Protein AF-A0A933LFE0-F1 (afdb_monom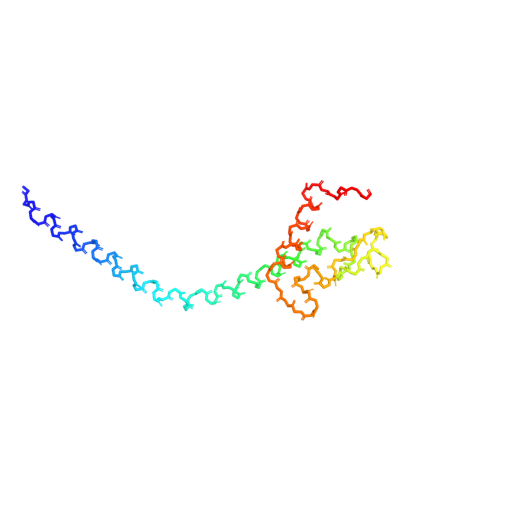er_lite)

Secondary structure (DSSP, 8-state):
--HHHHHHHHHHHHHHHHHHHHHHHHHHHHHHHHHHHHHHHHHHHHHHHHHHHHTHHHH-TTS--HHHH-S-TTPPPS--GGGGTEETTEE-HHHHHHHHHHHHHHHHH--TT-

Foldseek 3Di:
DPVVVVVVVVVVVVVVVVVVVVVVVVCVVVVVVVVVVVVVVVCVVVVLVCCVVPPCQAQNNQQVGNCPHHVHNPGHRCNDCLLVCADPNDRDPVSVVVSVCVVVCCVVVNDPDD

pLDDT: mean 89.73, std 7.34, range [52.72, 97.94]

Sequence (114 aa):
MNTGKQINAMVVVLFVMLVAVGAYTIWDPFRSESAEDDQIEQAAERGGTTFALNCRLCHGDRGQGGVAGGRLPAALALDRPDLQGIEDGVFTQAAYDAAFDLVTDTITCGRVGT

Structure (mmCIF, N/CA/C/O backbone):
data_AF-A0A933LFE0-F1
#
_entry.id   AF-A0A933LFE0-F1
#
loop_
_atom_site.group_PDB
_atom_site.id
_atom_site.type_symbol
_atom_site.label_atom_id
_atom_site.label_alt_id
_atom_site.label_comp_id
_atom_site.label_asym_id
_atom_site.label_entity_id
_atom_site.label_seq_id
_atom_site.pdbx_PDB_ins_code
_atom_site.Cartn_x
_atom_site.Cartn_y
_atom_site.Cartn_z
_atom_site.occupancy
_atom_site.B_iso_or_equiv
_atom_site.auth_seq_id
_atom_site.auth_comp_id
_atom_site.auth_asym_id
_atom_site.auth_atom_id
_atom_site.pdbx_PDB_model_num
ATOM 1 N N . MET A 1 1 ? -38.017 18.842 40.319 1.00 60.16 1 MET A N 1
ATOM 2 C CA . MET A 1 1 ? -36.941 17.963 39.805 1.00 60.16 1 MET A CA 1
ATOM 3 C C . MET A 1 1 ? -35.984 17.673 40.945 1.00 60.16 1 MET A C 1
ATOM 5 O O . MET A 1 1 ? -35.676 18.593 41.685 1.00 60.16 1 MET A O 1
ATOM 9 N N . ASN A 1 2 ? -35.594 16.412 41.143 1.00 82.06 2 ASN A N 1
ATOM 10 C CA . ASN A 1 2 ? -34.763 16.007 42.278 1.00 82.06 2 ASN A CA 1
ATOM 11 C C . ASN A 1 2 ? -33.310 15.855 41.798 1.00 82.06 2 ASN A C 1
ATOM 13 O O . ASN A 1 2 ? -32.948 14.818 41.240 1.00 82.06 2 ASN A O 1
ATOM 17 N N . THR A 1 3 ? -32.516 16.920 41.928 1.00 84.50 3 THR A N 1
ATOM 18 C CA . THR A 1 3 ? -31.186 17.079 41.309 1.00 84.50 3 THR A CA 1
ATOM 19 C C . THR A 1 3 ? -30.233 15.927 41.645 1.00 84.50 3 THR A C 1
ATOM 21 O O . THR A 1 3 ? -29.501 15.465 40.775 1.00 84.50 3 THR A O 1
ATOM 24 N N . GLY A 1 4 ? -30.320 15.358 42.855 1.00 88.62 4 GLY A N 1
ATOM 25 C CA . GLY A 1 4 ? -29.525 14.183 43.243 1.00 88.62 4 GLY A CA 1
ATOM 26 C C . GLY A 1 4 ? -29.830 12.922 42.421 1.00 88.62 4 GLY A C 1
ATOM 27 O O . GLY A 1 4 ? -28.924 12.167 42.082 1.00 88.62 4 GLY A O 1
ATOM 28 N N . LYS A 1 5 ? -31.090 12.717 42.012 1.00 87.62 5 LYS A N 1
ATOM 29 C CA . LYS A 1 5 ? -31.480 11.577 41.164 1.00 87.62 5 LYS A CA 1
ATOM 30 C C . LYS A 1 5 ? -30.944 11.726 39.734 1.00 87.62 5 LYS A C 1
ATOM 32 O O . LYS A 1 5 ? -30.596 10.726 39.116 1.00 87.62 5 LYS A O 1
ATOM 37 N N . GLN A 1 6 ? -30.857 12.959 39.226 1.00 86.94 6 GLN A N 1
ATOM 38 C CA . GLN A 1 6 ? -30.281 13.248 37.906 1.00 86.94 6 GLN A CA 1
ATOM 39 C C . GLN A 1 6 ? -28.757 13.080 37.900 1.00 86.94 6 GLN A C 1
ATOM 41 O O . GLN A 1 6 ? -28.221 12.465 36.982 1.00 86.94 6 GLN A O 1
ATOM 46 N N . ILE A 1 7 ? -28.073 13.550 38.948 1.00 92.44 7 ILE A N 1
ATOM 47 C CA . ILE A 1 7 ? -26.616 13.407 39.084 1.00 92.44 7 ILE A CA 1
ATOM 48 C C . ILE A 1 7 ? -26.219 11.927 39.171 1.00 92.44 7 ILE A C 1
ATOM 50 O O . ILE A 1 7 ? -25.350 11.488 38.421 1.00 92.44 7 ILE A O 1
ATOM 54 N N . ASN A 1 8 ? -26.896 11.122 39.999 1.00 93.50 8 ASN A N 1
ATOM 55 C CA . ASN A 1 8 ? -26.596 9.687 40.093 1.00 93.50 8 ASN A CA 1
ATOM 56 C C . ASN A 1 8 ? -26.825 8.952 38.765 1.00 93.50 8 ASN A C 1
ATOM 58 O O . ASN A 1 8 ? -26.035 8.083 38.408 1.00 93.50 8 ASN A O 1
ATOM 62 N N . ALA A 1 9 ? -27.866 9.318 38.010 1.00 94.56 9 ALA A N 1
ATOM 63 C CA . ALA A 1 9 ? -28.103 8.742 36.690 1.00 94.56 9 ALA A CA 1
ATOM 64 C C . ALA A 1 9 ? -26.956 9.060 35.713 1.00 94.56 9 ALA A C 1
ATOM 66 O O . ALA A 1 9 ? -26.482 8.161 35.023 1.00 94.56 9 ALA A O 1
ATOM 67 N N . MET A 1 10 ? -26.464 10.305 35.695 1.00 93.62 10 MET A N 1
ATOM 68 C CA . MET A 1 10 ? -25.322 10.698 34.858 1.00 93.62 10 MET A CA 1
ATOM 69 C C . MET A 1 10 ? -24.040 9.944 35.230 1.00 93.62 10 MET A C 1
ATOM 71 O O . MET A 1 10 ? -23.345 9.452 34.344 1.00 93.62 10 MET A O 1
ATOM 75 N N . VAL A 1 11 ? -23.750 9.803 36.528 1.00 96.31 11 VAL A N 1
ATOM 76 C CA . VAL A 1 11 ? -22.565 9.072 37.008 1.00 96.31 11 VAL A CA 1
ATOM 77 C C . VAL A 1 11 ? -22.629 7.595 36.623 1.00 96.31 11 VAL A C 1
ATOM 79 O O . VAL A 1 11 ? -21.636 7.047 36.154 1.00 96.31 11 VAL A O 1
ATOM 82 N N . VAL A 1 12 ? -23.793 6.953 36.765 1.00 97.19 12 VAL A N 1
ATOM 83 C CA . VAL A 1 12 ? -23.972 5.545 36.377 1.00 97.19 12 VAL A CA 1
ATOM 84 C C . VAL A 1 12 ? -23.754 5.359 34.879 1.00 97.19 12 VAL A C 1
ATOM 86 O O . VAL A 1 12 ? -23.021 4.456 34.486 1.00 97.19 12 VAL A O 1
ATOM 89 N N . VAL A 1 13 ? -24.336 6.220 34.041 1.00 96.81 13 VAL A N 1
ATOM 90 C CA . VAL A 1 13 ? -24.154 6.140 32.583 1.00 96.81 13 VAL A CA 1
ATOM 91 C C . VAL A 1 13 ? -22.685 6.321 32.200 1.00 96.81 13 VAL A C 1
ATOM 93 O O . VAL A 1 13 ? -22.181 5.559 31.376 1.00 96.81 13 VAL A O 1
ATOM 96 N N . LEU A 1 14 ? -21.979 7.267 32.829 1.00 97.38 14 LEU A N 1
ATOM 97 C CA . LEU A 1 14 ? -20.546 7.458 32.607 1.00 97.38 14 LEU A CA 1
ATOM 98 C C . LEU A 1 14 ? -19.753 6.197 32.972 1.00 97.38 14 LEU A C 1
ATOM 100 O O . LEU A 1 14 ? -18.927 5.741 32.187 1.00 97.38 14 LEU A O 1
ATOM 104 N N . PHE A 1 15 ? -20.027 5.606 34.136 1.00 97.69 15 PHE A N 1
ATOM 105 C CA . PHE A 1 15 ? -19.336 4.396 34.579 1.00 97.69 15 PHE A CA 1
ATOM 106 C C . PHE A 1 15 ? -19.610 3.210 33.649 1.00 97.69 15 PHE A C 1
ATOM 108 O O . PHE A 1 15 ? -18.688 2.481 33.298 1.00 97.69 15 PHE A O 1
ATOM 115 N N . VAL A 1 16 ? -20.854 3.050 33.190 1.00 97.94 16 VAL A N 1
ATOM 116 C CA . VAL A 1 16 ? -21.231 2.019 32.211 1.00 97.94 16 VAL A CA 1
ATOM 117 C C . VAL A 1 16 ? -20.497 2.222 30.888 1.00 97.94 16 VAL A C 1
ATOM 119 O O . VAL A 1 16 ? -19.973 1.252 30.347 1.00 97.94 16 VAL A O 1
ATOM 122 N N . MET A 1 17 ? -20.402 3.457 30.385 1.00 97.56 17 MET A N 1
ATOM 123 C CA . MET A 1 17 ? -19.624 3.743 29.176 1.00 97.56 17 MET A CA 1
ATOM 124 C C . MET A 1 17 ? -18.146 3.397 29.354 1.00 97.56 17 MET A C 1
ATOM 126 O O . MET A 1 17 ? -17.576 2.742 28.488 1.00 97.56 17 MET A O 1
ATOM 130 N N . LEU A 1 18 ? -17.531 3.786 30.473 1.00 97.69 18 LEU A N 1
ATOM 131 C CA . LEU A 1 18 ? -16.122 3.483 30.738 1.00 97.69 18 LEU A CA 1
ATOM 132 C C . LEU A 1 18 ? -15.871 1.976 30.844 1.00 97.69 18 LEU A C 1
ATOM 134 O O . LEU A 1 18 ? -14.896 1.480 30.287 1.00 97.69 18 LEU A O 1
ATOM 138 N N . VAL A 1 19 ? -16.767 1.238 31.503 1.00 97.81 19 VAL A N 1
ATOM 139 C CA . VAL A 1 19 ? -16.693 -0.228 31.586 1.00 97.81 19 VAL A CA 1
ATOM 140 C C . VAL A 1 19 ? -16.867 -0.864 30.208 1.00 97.81 19 VAL A C 1
ATOM 142 O O . VAL A 1 19 ? -16.113 -1.771 29.870 1.00 97.81 19 VAL A O 1
ATOM 145 N N . ALA A 1 20 ? -17.810 -0.382 29.395 1.00 96.69 20 ALA A N 1
ATOM 146 C CA . ALA A 1 20 ? -18.026 -0.886 28.042 1.00 96.69 20 ALA A CA 1
ATOM 147 C C . ALA A 1 20 ? -16.812 -0.635 27.135 1.00 96.69 20 ALA A C 1
ATOM 149 O O . ALA A 1 20 ? -16.379 -1.549 26.439 1.00 96.69 20 ALA A O 1
ATOM 150 N N . VAL A 1 21 ? -16.225 0.567 27.182 1.00 96.31 21 VAL A N 1
ATOM 151 C CA . VAL A 1 21 ? -15.000 0.894 26.435 1.00 96.31 21 VAL A CA 1
ATOM 152 C C . VAL A 1 21 ? -13.831 0.046 26.930 1.00 96.31 21 VAL A C 1
ATOM 154 O O . VAL A 1 21 ? -13.145 -0.557 26.115 1.00 96.31 21 VAL A O 1
ATOM 157 N N . GLY A 1 22 ? -13.637 -0.077 28.245 1.00 95.75 22 GLY A N 1
ATOM 158 C CA . GLY A 1 22 ? -12.582 -0.919 28.813 1.00 95.75 22 GLY A CA 1
ATOM 159 C C . GLY A 1 22 ? -12.716 -2.383 28.388 1.00 95.75 22 GLY A C 1
ATOM 160 O O . GLY A 1 22 ? -11.755 -2.978 27.902 1.00 95.75 22 GLY A O 1
ATOM 161 N N . ALA A 1 23 ? -13.923 -2.945 28.476 1.00 95.81 23 ALA A N 1
ATOM 162 C CA . ALA A 1 23 ? -14.212 -4.296 28.003 1.00 95.81 23 ALA A CA 1
ATOM 163 C C . ALA A 1 23 ? -13.955 -4.446 26.494 1.00 95.81 23 ALA A C 1
ATOM 165 O O . ALA A 1 23 ? -13.352 -5.432 26.077 1.00 95.81 23 ALA A O 1
ATOM 166 N N . TYR A 1 24 ? -14.347 -3.455 25.686 1.00 94.00 24 TYR A N 1
ATOM 167 C CA . TYR A 1 24 ? -14.091 -3.450 24.247 1.00 94.00 24 TYR A CA 1
ATOM 168 C C . TYR A 1 24 ? -12.591 -3.421 23.934 1.00 94.00 24 TYR A C 1
ATOM 170 O O . TYR A 1 24 ? -12.137 -4.220 23.128 1.00 94.00 24 TYR A O 1
ATOM 178 N N . THR A 1 25 ? -11.798 -2.588 24.615 1.00 94.00 25 THR A N 1
ATOM 179 C CA . THR A 1 25 ? -10.339 -2.526 24.393 1.00 94.00 25 THR A CA 1
ATOM 180 C C . THR A 1 25 ? -9.616 -3.824 24.753 1.00 94.00 25 THR A C 1
ATOM 182 O O . THR A 1 25 ? -8.614 -4.157 24.132 1.00 94.00 25 THR A O 1
ATOM 185 N N . ILE A 1 26 ? -10.134 -4.583 25.724 1.00 93.44 26 ILE A N 1
ATOM 186 C CA . ILE A 1 26 ? -9.604 -5.907 26.082 1.00 93.44 26 ILE A CA 1
ATOM 187 C C . ILE A 1 26 ? -9.970 -6.949 25.012 1.00 93.44 26 ILE A C 1
ATOM 189 O O . ILE A 1 26 ? -9.235 -7.914 24.814 1.00 93.44 26 ILE A O 1
ATOM 193 N N . TRP A 1 27 ? -11.097 -6.762 24.320 1.00 92.44 27 TRP A N 1
ATOM 194 C CA . TRP A 1 27 ? -11.581 -7.669 23.280 1.00 92.44 27 TRP A CA 1
ATOM 195 C C . TRP A 1 27 ? -11.084 -7.329 21.861 1.00 92.44 27 TRP A C 1
ATOM 197 O O . TRP A 1 27 ? -11.030 -8.218 21.015 1.00 92.44 27 TRP A O 1
ATOM 207 N N . ASP A 1 28 ? -10.668 -6.083 21.608 1.00 91.88 28 ASP A N 1
ATOM 208 C CA . ASP A 1 28 ? -10.134 -5.602 20.323 1.00 91.88 28 ASP A CA 1
ATOM 209 C C . ASP A 1 28 ? -9.038 -6.494 19.701 1.00 91.88 28 ASP A C 1
ATOM 211 O O . ASP A 1 28 ? -9.203 -6.857 18.536 1.00 91.88 28 ASP A O 1
ATOM 215 N N . PRO A 1 29 ? -7.988 -6.952 20.426 1.00 87.81 29 PRO A N 1
ATOM 216 C CA . PRO A 1 29 ? -6.910 -7.730 19.804 1.00 87.81 29 PRO A CA 1
ATOM 217 C C . PRO A 1 29 ? -7.395 -9.023 19.133 1.00 87.81 29 PRO A C 1
ATOM 219 O O . PRO A 1 29 ? -6.861 -9.429 18.106 1.00 87.81 29 PRO A O 1
ATOM 222 N N . PHE A 1 30 ? -8.448 -9.648 19.666 1.00 85.31 30 PHE A N 1
ATOM 223 C CA . PHE A 1 30 ? -9.030 -10.855 19.073 1.00 85.31 30 PHE A CA 1
ATOM 224 C C . PHE A 1 30 ? -9.801 -10.571 17.781 1.00 85.31 30 PHE A C 1
ATOM 226 O O . PHE A 1 30 ? -9.962 -11.455 16.947 1.00 85.31 30 PHE A O 1
ATOM 233 N N . ARG A 1 31 ? -10.310 -9.346 17.620 1.00 82.56 31 ARG A N 1
ATOM 234 C CA . ARG A 1 31 ? -11.002 -8.900 16.408 1.00 82.56 31 ARG A CA 1
ATOM 235 C C . ARG A 1 31 ? -10.011 -8.389 15.363 1.00 82.56 31 ARG A C 1
ATOM 237 O O . ARG A 1 31 ? -10.224 -8.610 14.173 1.00 82.56 31 ARG A O 1
ATOM 244 N N . SER A 1 32 ? -8.971 -7.673 15.794 1.00 85.50 32 SER A N 1
ATOM 245 C CA . SER A 1 32 ? -8.020 -7.013 14.900 1.00 85.50 32 SER A CA 1
ATOM 246 C C . SER A 1 32 ? -7.160 -7.998 14.117 1.00 85.50 32 SER A C 1
ATOM 248 O O . SER A 1 32 ? -6.931 -7.747 12.943 1.00 85.50 32 SER A O 1
ATOM 250 N N . GLU A 1 33 ? -6.758 -9.123 14.721 1.00 83.50 33 GLU A N 1
ATOM 251 C CA . GLU A 1 33 ? -5.943 -10.153 14.053 1.00 83.50 33 GLU A CA 1
ATOM 252 C C . GLU A 1 33 ? -6.629 -10.674 12.778 1.00 83.50 33 GLU A C 1
ATOM 254 O O . GLU A 1 33 ? -6.084 -10.556 11.687 1.00 83.50 33 GLU A O 1
ATOM 259 N N . SER A 1 34 ? -7.890 -11.113 12.878 1.00 84.50 34 SER A N 1
ATOM 260 C CA . SER A 1 34 ? -8.654 -11.555 11.698 1.00 84.50 34 SER A CA 1
ATOM 261 C C . SER A 1 34 ? -8.896 -10.445 10.670 1.00 84.50 34 SER A C 1
ATOM 263 O O . SER A 1 34 ? -8.988 -10.704 9.476 1.00 84.50 34 SER A O 1
ATOM 265 N N . ALA A 1 35 ? -9.003 -9.195 11.129 1.00 88.06 35 ALA A N 1
ATOM 266 C CA . ALA A 1 35 ? -9.251 -8.071 10.239 1.00 88.06 35 ALA A CA 1
ATOM 267 C C . ALA A 1 35 ? -8.009 -7.702 9.414 1.00 88.06 35 ALA A C 1
ATOM 269 O O . ALA A 1 35 ? -8.166 -7.170 8.318 1.00 88.06 35 ALA A O 1
ATOM 270 N N . GLU A 1 36 ? -6.805 -7.950 9.933 1.00 87.12 36 GLU A N 1
ATOM 271 C CA . GLU A 1 36 ? -5.548 -7.712 9.222 1.00 87.12 36 GLU A CA 1
ATOM 272 C C . GLU A 1 36 ? -5.374 -8.708 8.071 1.00 87.12 36 GLU A C 1
ATOM 274 O O . GLU A 1 36 ? -5.163 -8.288 6.933 1.00 87.12 36 GLU A O 1
ATOM 279 N N . ASP A 1 37 ? -5.582 -10.001 8.330 1.00 88.62 37 ASP A N 1
ATOM 280 C CA . ASP A 1 37 ? -5.524 -11.046 7.300 1.00 88.62 37 ASP A CA 1
ATOM 281 C C . AS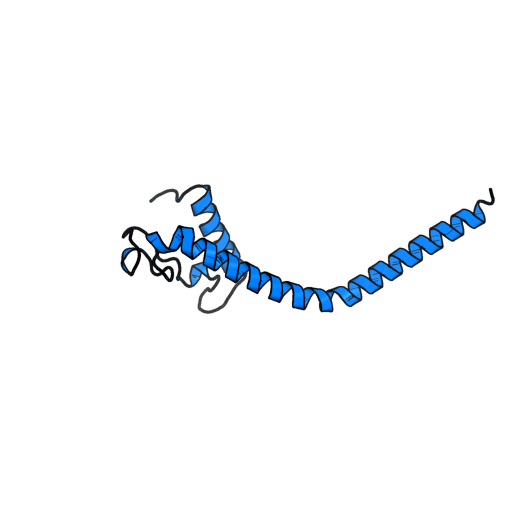P A 1 37 ? -6.535 -10.785 6.169 1.00 88.62 37 ASP A C 1
ATOM 283 O O . ASP A 1 37 ? -6.170 -10.767 4.989 1.00 88.62 37 ASP A O 1
ATOM 2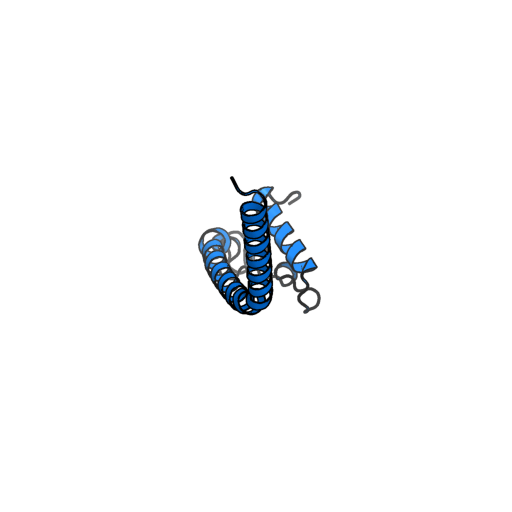87 N N . ASP A 1 38 ? -7.786 -10.471 6.528 1.00 91.62 38 ASP A N 1
ATOM 288 C CA . ASP A 1 38 ? -8.841 -10.122 5.569 1.00 91.62 38 ASP A CA 1
ATOM 289 C C . ASP A 1 38 ? -8.471 -8.886 4.725 1.00 91.62 38 ASP A C 1
ATOM 291 O O . ASP A 1 38 ? -8.818 -8.793 3.541 1.00 91.62 38 ASP A O 1
ATOM 295 N N . GLN A 1 39 ? -7.797 -7.899 5.325 1.00 92.25 39 GLN A N 1
ATOM 296 C CA . GLN A 1 39 ? -7.345 -6.695 4.627 1.00 92.25 39 GLN A CA 1
ATOM 297 C C . GLN A 1 39 ? -6.207 -6.997 3.657 1.00 92.25 39 GLN A C 1
ATOM 299 O O . GLN A 1 39 ? -6.230 -6.482 2.535 1.00 92.25 39 GLN A O 1
ATOM 304 N N . ILE A 1 40 ? -5.243 -7.829 4.057 1.00 90.62 40 ILE A N 1
ATOM 305 C CA . ILE A 1 40 ? -4.122 -8.245 3.208 1.00 90.62 40 ILE A CA 1
ATOM 306 C C . ILE A 1 40 ? -4.640 -9.028 2.002 1.00 90.62 40 ILE A C 1
ATOM 308 O O . ILE A 1 40 ? -4.253 -8.725 0.872 1.00 90.62 40 ILE A O 1
ATOM 312 N N . GLU A 1 41 ? -5.553 -9.978 2.210 1.00 93.88 41 GLU A N 1
ATOM 313 C CA . GLU A 1 41 ? -6.141 -10.764 1.121 1.00 93.88 41 GLU A CA 1
ATOM 314 C C . GLU A 1 41 ? -6.869 -9.862 0.113 1.00 93.88 41 GLU A C 1
ATOM 316 O O . GLU A 1 41 ? -6.593 -9.900 -1.091 1.00 93.88 41 GLU A O 1
ATOM 321 N N . GLN A 1 42 ? -7.730 -8.965 0.603 1.00 95.94 42 GLN A N 1
ATOM 322 C CA . GLN A 1 42 ? -8.440 -8.013 -0.253 1.00 95.94 42 GLN A CA 1
ATOM 323 C C . GLN A 1 42 ? -7.493 -7.046 -0.974 1.00 95.94 42 GLN A C 1
ATOM 325 O O . GLN A 1 42 ? -7.730 -6.692 -2.133 1.00 95.94 42 GLN A O 1
ATOM 330 N N . ALA A 1 43 ? -6.434 -6.583 -0.306 1.00 92.81 43 ALA A N 1
ATOM 331 C CA . ALA A 1 43 ? -5.433 -5.711 -0.908 1.00 92.81 43 ALA A CA 1
ATOM 332 C C . ALA A 1 43 ? -4.660 -6.437 -2.016 1.00 92.81 43 ALA A C 1
ATOM 334 O O . ALA A 1 43 ? -4.470 -5.865 -3.091 1.00 92.81 43 ALA A O 1
ATOM 335 N N . ALA A 1 44 ? -4.284 -7.700 -1.802 1.00 92.12 44 ALA A N 1
ATOM 336 C CA . ALA A 1 44 ? -3.603 -8.523 -2.795 1.00 92.12 44 ALA A CA 1
ATOM 337 C C . ALA A 1 44 ? -4.484 -8.775 -4.031 1.00 92.12 44 ALA A C 1
ATOM 339 O O . ALA A 1 44 ? -4.025 -8.594 -5.162 1.00 92.12 44 ALA A O 1
ATOM 340 N N . GLU A 1 45 ? -5.763 -9.110 -3.841 1.00 96.38 45 GLU A N 1
ATOM 341 C CA . GLU A 1 45 ? -6.709 -9.326 -4.944 1.00 96.38 45 GLU A CA 1
ATOM 342 C C . GLU A 1 45 ? -6.918 -8.048 -5.778 1.00 96.38 45 GLU A C 1
ATOM 344 O O . GLU A 1 45 ? -6.824 -8.052 -7.017 1.00 96.38 45 GLU A O 1
ATOM 349 N N . ARG A 1 46 ? -7.146 -6.916 -5.101 1.00 96.19 46 ARG A N 1
ATOM 350 C CA . ARG A 1 46 ? -7.315 -5.609 -5.757 1.00 96.19 46 ARG A CA 1
ATOM 351 C C . ARG A 1 46 ? -6.035 -5.156 -6.451 1.00 96.19 46 ARG A C 1
ATOM 353 O O . ARG A 1 46 ? -6.095 -4.659 -7.580 1.00 96.19 46 ARG A O 1
ATOM 360 N N . GLY A 1 47 ? -4.886 -5.342 -5.806 1.00 92.75 47 GLY A N 1
ATOM 361 C CA . GLY A 1 47 ? -3.569 -5.023 -6.348 1.00 92.75 47 GLY A CA 1
ATOM 362 C C . GLY A 1 47 ? -3.266 -5.830 -7.608 1.00 92.75 47 GLY A C 1
ATOM 363 O O . GLY A 1 47 ? -2.922 -5.252 -8.640 1.00 92.75 47 GLY A O 1
ATOM 364 N N . GLY A 1 48 ? -3.505 -7.144 -7.574 1.00 94.31 48 GLY A N 1
ATOM 365 C CA . GLY A 1 48 ? -3.340 -8.036 -8.724 1.00 94.31 48 GLY A CA 1
ATOM 366 C C . GLY A 1 48 ? -4.234 -7.648 -9.902 1.00 94.31 48 GLY A C 1
ATOM 367 O O . GLY A 1 48 ? -3.762 -7.547 -11.036 1.00 94.31 48 GLY A O 1
ATOM 368 N N . THR A 1 49 ? -5.506 -7.335 -9.637 1.00 97.12 49 THR A N 1
ATOM 369 C CA . THR A 1 49 ? -6.438 -6.850 -10.669 1.00 97.12 49 THR A CA 1
ATOM 370 C C . THR A 1 49 ? -5.964 -5.528 -11.275 1.00 97.12 49 THR A C 1
ATOM 372 O O . THR A 1 49 ? -5.929 -5.369 -12.497 1.00 97.12 49 THR A O 1
ATOM 375 N N . THR A 1 50 ? -5.534 -4.585 -10.436 1.00 94.94 50 THR A N 1
ATOM 376 C CA . THR A 1 50 ? -5.027 -3.278 -10.877 1.00 94.94 50 THR A CA 1
ATOM 377 C C . THR A 1 50 ? -3.784 -3.432 -11.749 1.00 94.94 50 THR A C 1
ATOM 379 O O . THR A 1 50 ? -3.719 -2.846 -12.834 1.00 94.94 50 THR A O 1
ATOM 382 N N . PHE A 1 51 ? -2.836 -4.272 -11.329 1.00 94.44 51 PHE A N 1
ATOM 383 C CA . PHE A 1 51 ? -1.629 -4.583 -12.086 1.00 94.44 51 PHE A CA 1
ATOM 384 C C . PHE A 1 51 ? -1.959 -5.226 -13.438 1.00 94.44 51 PHE A C 1
ATOM 386 O O . PHE A 1 51 ? -1.424 -4.823 -14.476 1.00 94.44 51 PHE A O 1
ATOM 393 N N . ALA A 1 52 ? -2.877 -6.195 -13.448 1.00 95.69 52 ALA A N 1
ATOM 394 C CA . ALA A 1 52 ? -3.260 -6.919 -14.652 1.00 95.69 52 ALA A CA 1
ATOM 395 C C . ALA A 1 52 ? -3.953 -6.030 -15.698 1.00 95.69 52 ALA A C 1
ATOM 397 O O . ALA A 1 52 ? -3.822 -6.269 -16.902 1.00 95.69 52 ALA A O 1
ATOM 398 N N . LEU A 1 53 ? -4.687 -5.010 -15.255 1.00 96.06 53 LEU A N 1
ATOM 399 C CA . LEU A 1 53 ? -5.385 -4.087 -16.146 1.00 96.06 53 LEU A CA 1
ATOM 400 C C . LEU A 1 53 ? -4.490 -2.942 -16.634 1.00 96.06 53 LEU A C 1
ATOM 402 O O . LEU A 1 53 ? -4.606 -2.547 -17.792 1.00 96.06 53 LEU A O 1
ATOM 406 N N . ASN A 1 54 ? -3.587 -2.436 -15.788 1.00 93.69 54 ASN A N 1
ATOM 407 C CA . ASN A 1 54 ? -2.904 -1.162 -16.050 1.00 93.69 54 ASN A CA 1
ATOM 408 C C . ASN A 1 54 ? -1.386 -1.284 -16.245 1.00 93.69 54 ASN A C 1
ATOM 410 O O . ASN A 1 54 ? -0.798 -0.482 -16.966 1.00 93.69 54 ASN A O 1
ATOM 414 N N . CYS A 1 55 ? -0.736 -2.276 -15.636 1.00 93.38 55 CYS A N 1
ATOM 415 C CA . CYS A 1 55 ? 0.727 -2.319 -15.538 1.00 93.38 55 CYS A CA 1
ATOM 416 C C . CYS A 1 55 ? 1.342 -3.415 -16.412 1.00 93.38 55 CYS A C 1
ATOM 418 O O . CYS A 1 55 ? 2.335 -3.167 -17.104 1.00 93.38 55 CYS A O 1
ATOM 420 N N . ARG A 1 56 ? 0.731 -4.612 -16.439 1.00 95.12 56 ARG A N 1
ATOM 421 C CA . ARG A 1 56 ? 1.301 -5.808 -17.093 1.00 95.12 56 ARG A CA 1
ATOM 422 C C . ARG A 1 56 ? 1.640 -5.603 -18.567 1.00 95.12 56 ARG A C 1
ATOM 424 O O . ARG A 1 56 ? 2.555 -6.219 -19.099 1.00 95.12 56 ARG A O 1
ATOM 431 N N . LEU A 1 57 ? 0.889 -4.732 -19.244 1.00 93.62 57 LEU A N 1
ATOM 432 C CA . LEU A 1 57 ? 1.060 -4.473 -20.668 1.00 93.62 57 LEU A CA 1
ATOM 433 C C . LEU A 1 57 ? 2.453 -3.908 -20.969 1.00 93.62 57 LEU A C 1
ATOM 435 O O . LEU A 1 57 ? 3.077 -4.292 -21.957 1.00 93.62 57 LEU A O 1
ATOM 439 N N . CYS A 1 58 ? 2.932 -3.008 -20.110 1.00 93.88 58 CYS A N 1
ATOM 440 C CA . CYS A 1 58 ? 4.221 -2.344 -20.257 1.00 93.88 58 CYS A CA 1
ATOM 441 C C . CYS A 1 58 ? 5.313 -3.062 -19.463 1.00 93.88 58 CYS A C 1
ATOM 443 O O . CYS A 1 58 ? 6.407 -3.243 -19.984 1.00 93.88 58 CYS A O 1
ATOM 445 N N . HIS A 1 59 ? 5.005 -3.511 -18.245 1.00 93.12 59 HIS A N 1
ATOM 446 C CA . HIS A 1 59 ? 5.976 -4.082 -17.307 1.00 93.12 59 HIS A CA 1
ATOM 447 C C . HIS A 1 59 ? 6.057 -5.618 -17.337 1.00 93.12 59 HIS A C 1
ATOM 449 O O . HIS A 1 59 ? 6.834 -6.196 -16.586 1.00 93.12 59 HIS A O 1
ATOM 455 N N . GLY A 1 60 ? 5.297 -6.288 -18.206 1.00 94.69 60 GLY A N 1
ATOM 456 C CA . GLY A 1 60 ? 5.255 -7.748 -18.313 1.00 94.69 60 GLY A CA 1
ATOM 457 C C . GLY A 1 60 ? 4.301 -8.401 -17.310 1.00 94.69 60 GLY A C 1
ATOM 458 O O . GLY A 1 60 ? 3.905 -7.796 -16.316 1.00 94.69 60 GLY A O 1
ATOM 459 N N . ASP A 1 61 ? 3.921 -9.655 -17.572 1.00 92.94 61 ASP A N 1
ATOM 460 C CA . ASP A 1 61 ? 2.890 -10.368 -16.796 1.00 92.94 61 ASP A CA 1
ATOM 461 C C . ASP A 1 61 ? 3.240 -10.578 -15.313 1.00 92.94 61 ASP A C 1
ATOM 463 O O . ASP A 1 61 ? 2.339 -10.731 -14.492 1.00 92.94 61 ASP A O 1
ATOM 467 N N . ARG A 1 62 ? 4.529 -10.572 -14.961 1.00 91.94 62 ARG A N 1
ATOM 468 C CA . ARG A 1 62 ? 5.029 -10.675 -13.583 1.00 91.94 62 ARG A CA 1
ATOM 469 C C . ARG A 1 62 ? 5.749 -9.417 -13.106 1.00 91.94 62 ARG A C 1
ATOM 471 O O . ARG A 1 62 ? 6.283 -9.427 -12.011 1.00 91.94 62 ARG A O 1
ATOM 478 N N . GLY A 1 63 ? 5.782 -8.351 -13.904 1.00 93.19 63 GLY A N 1
ATOM 479 C CA . GLY A 1 63 ? 6.555 -7.153 -13.581 1.00 93.19 63 GLY A CA 1
ATOM 480 C C . GLY A 1 63 ? 8.031 -7.240 -13.967 1.00 93.19 63 GLY A C 1
ATOM 481 O O . GLY A 1 63 ? 8.777 -6.343 -13.613 1.00 93.19 63 GLY A O 1
ATOM 482 N N . GLN A 1 64 ? 8.451 -8.239 -14.743 1.00 93.25 64 GLN A N 1
ATOM 483 C CA . GLN A 1 64 ? 9.845 -8.456 -15.161 1.00 93.25 64 GLN A CA 1
ATOM 484 C C . GLN A 1 64 ? 10.444 -7.355 -16.063 1.00 93.25 64 GLN A C 1
ATOM 486 O O . GLN A 1 64 ? 11.614 -7.405 -16.444 1.00 93.25 64 GLN A O 1
ATOM 491 N N . GLY A 1 65 ? 9.641 -6.369 -16.458 1.00 92.19 65 GLY A N 1
ATOM 492 C CA . GLY A 1 65 ? 10.037 -5.246 -17.294 1.00 92.19 65 GLY A CA 1
ATOM 493 C C . GLY A 1 65 ? 9.796 -5.462 -18.788 1.00 92.19 65 GLY A C 1
ATOM 494 O O . GLY A 1 65 ? 9.484 -6.551 -19.282 1.00 92.19 65 GLY A O 1
ATOM 495 N N . GLY A 1 66 ? 9.954 -4.369 -19.527 1.00 89.62 66 GLY A N 1
ATOM 496 C CA . GLY A 1 66 ? 9.686 -4.275 -20.955 1.00 89.62 66 GLY A CA 1
ATOM 497 C C . GLY A 1 66 ? 10.456 -5.273 -21.800 1.00 89.62 66 GLY A C 1
ATOM 498 O O . GLY A 1 66 ? 9.883 -6.010 -22.593 1.00 89.62 66 GLY A O 1
ATOM 499 N N . VAL A 1 67 ? 11.768 -5.323 -21.591 1.00 85.88 67 VAL A N 1
ATOM 500 C CA . VAL A 1 67 ? 12.682 -6.179 -22.359 1.00 85.88 67 VAL A CA 1
ATOM 501 C C . VAL A 1 67 ? 12.449 -7.677 -22.145 1.00 85.88 67 VAL A C 1
ATOM 503 O O . VAL A 1 67 ? 12.744 -8.466 -23.036 1.00 85.88 67 VAL A O 1
ATOM 506 N N . ALA A 1 68 ? 11.919 -8.072 -20.984 1.00 80.50 68 ALA A N 1
ATOM 507 C CA . ALA A 1 68 ? 11.778 -9.473 -20.588 1.00 80.50 68 ALA A CA 1
ATOM 508 C C . ALA A 1 68 ? 10.360 -10.037 -20.790 1.00 80.50 68 ALA A C 1
ATOM 510 O O . ALA A 1 68 ? 10.149 -11.242 -20.660 1.00 80.50 68 ALA A O 1
ATOM 511 N N . GLY A 1 69 ? 9.370 -9.197 -21.096 1.00 77.75 69 GLY A N 1
ATOM 512 C CA . GLY A 1 69 ? 7.997 -9.670 -21.304 1.00 77.75 69 GLY A CA 1
ATOM 513 C C . GLY A 1 69 ? 6.927 -8.594 -21.448 1.00 77.75 69 GLY A C 1
ATOM 514 O O . GLY A 1 69 ? 5.759 -8.934 -21.629 1.00 77.75 69 GLY A O 1
ATOM 515 N N . GLY A 1 70 ? 7.287 -7.315 -21.364 1.00 82.75 70 GLY A N 1
ATOM 516 C CA . GLY A 1 70 ? 6.381 -6.205 -21.634 1.00 82.75 70 GLY A CA 1
ATOM 517 C C . GLY A 1 70 ? 6.372 -5.773 -23.102 1.00 82.75 70 GLY A C 1
ATOM 518 O O . GLY A 1 70 ? 7.208 -6.167 -23.911 1.00 82.75 70 GLY A O 1
ATOM 519 N N . ARG A 1 71 ? 5.411 -4.921 -23.468 1.00 87.56 71 ARG A N 1
ATOM 520 C CA . ARG A 1 71 ? 5.312 -4.338 -24.821 1.00 87.56 71 ARG A CA 1
ATOM 521 C C . ARG A 1 71 ? 6.078 -3.026 -24.980 1.00 87.56 71 ARG A C 1
ATOM 523 O O . ARG A 1 71 ? 6.167 -2.513 -26.091 1.00 87.56 71 ARG A O 1
ATOM 530 N N . LEU A 1 72 ? 6.617 -2.485 -23.888 1.00 88.38 72 LEU A N 1
ATOM 531 C CA . LEU A 1 72 ? 7.371 -1.235 -23.870 1.00 88.38 72 LEU A CA 1
ATOM 532 C C . LEU A 1 72 ? 8.806 -1.508 -23.409 1.00 88.38 72 LEU A C 1
ATOM 534 O O . LEU A 1 72 ? 9.015 -1.583 -22.206 1.00 88.38 72 LEU A O 1
ATOM 538 N N . PRO A 1 73 ? 9.808 -1.601 -24.302 1.00 88.06 73 PRO A N 1
ATOM 539 C CA . PRO A 1 73 ? 11.184 -1.946 -23.923 1.00 88.06 73 PRO A CA 1
ATOM 540 C C . PRO A 1 73 ? 11.804 -1.045 -22.844 1.00 88.06 73 PRO A C 1
ATOM 542 O O . PRO A 1 73 ? 12.605 -1.512 -22.046 1.00 88.06 73 PRO A O 1
ATOM 545 N N . ALA A 1 74 ? 11.411 0.231 -22.789 1.00 88.06 74 ALA A N 1
ATOM 546 C CA . ALA A 1 74 ? 11.884 1.188 -21.786 1.00 88.06 74 ALA A CA 1
ATOM 547 C C . ALA A 1 74 ? 11.248 1.011 -20.390 1.00 88.06 74 ALA A C 1
ATOM 549 O O . ALA A 1 74 ? 11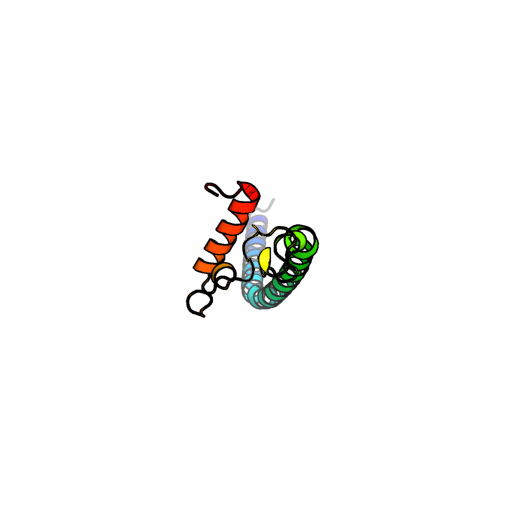.649 1.687 -19.441 1.00 88.06 74 ALA A O 1
ATOM 550 N N . ALA A 1 75 ? 10.241 0.143 -20.249 1.00 89.00 75 ALA A N 1
ATOM 551 C CA . ALA A 1 75 ? 9.599 -0.118 -18.970 1.00 89.00 75 ALA A CA 1
ATOM 552 C C . ALA A 1 75 ? 10.553 -0.876 -18.040 1.00 89.00 75 ALA A C 1
ATOM 554 O O . ALA A 1 75 ? 11.047 -1.955 -18.376 1.00 89.00 75 ALA A O 1
ATOM 555 N N . LEU A 1 76 ? 10.783 -0.310 -16.856 1.00 88.62 76 LEU A N 1
ATOM 556 C CA . LEU A 1 76 ? 11.602 -0.932 -15.821 1.00 88.62 76 LEU A CA 1
ATOM 557 C C . LEU A 1 76 ? 10.929 -2.173 -15.228 1.00 88.62 76 LEU A C 1
ATOM 559 O O . LEU A 1 76 ? 9.708 -2.309 -15.270 1.00 88.62 76 LEU A O 1
ATOM 563 N N . ALA A 1 77 ? 11.731 -3.048 -14.632 1.00 91.50 77 ALA A N 1
ATOM 564 C CA . ALA A 1 77 ? 11.228 -4.137 -13.811 1.00 91.50 77 ALA A CA 1
ATOM 565 C C . ALA A 1 77 ? 10.598 -3.600 -12.511 1.00 91.50 77 ALA A C 1
ATOM 567 O O . ALA A 1 77 ? 11.159 -2.715 -11.858 1.00 91.50 77 ALA A O 1
ATOM 568 N N . LEU A 1 78 ? 9.429 -4.136 -12.168 1.00 90.75 78 LEU A N 1
ATOM 569 C CA . LEU A 1 78 ? 8.688 -3.913 -10.929 1.00 90.75 78 LEU A CA 1
ATOM 570 C C . LEU A 1 78 ? 8.843 -5.087 -9.944 1.00 90.75 78 LEU A C 1
ATOM 572 O O . LEU A 1 78 ? 8.635 -4.900 -8.753 1.00 90.75 78 LEU A O 1
ATOM 576 N N . ASP A 1 79 ? 9.260 -6.270 -10.400 1.00 90.69 79 ASP A N 1
ATOM 577 C CA . ASP A 1 79 ? 9.482 -7.483 -9.588 1.00 90.69 79 ASP A CA 1
ATOM 578 C C . ASP A 1 79 ? 10.831 -7.503 -8.848 1.00 90.69 79 ASP A C 1
ATOM 580 O O . ASP A 1 79 ? 11.407 -8.552 -8.561 1.00 90.69 79 ASP A O 1
ATOM 584 N N . ARG A 1 80 ? 11.345 -6.321 -8.518 1.00 88.94 80 ARG A N 1
ATOM 585 C CA . ARG A 1 80 ? 12.641 -6.127 -7.864 1.00 88.94 80 ARG A CA 1
ATOM 586 C C . ARG A 1 80 ? 12.502 -6.144 -6.331 1.00 88.94 80 ARG A C 1
ATOM 588 O O . ARG A 1 80 ? 11.486 -5.672 -5.819 1.00 88.94 80 ARG A O 1
ATOM 595 N N . PRO A 1 81 ? 13.486 -6.691 -5.592 1.00 85.81 81 PRO A N 1
ATOM 596 C CA . PRO A 1 81 ? 13.382 -6.903 -4.142 1.00 85.81 81 PRO A CA 1
ATOM 597 C C . PRO A 1 81 ? 13.257 -5.602 -3.341 1.00 85.81 81 PRO A C 1
ATOM 599 O O . PRO A 1 81 ? 12.520 -5.545 -2.361 1.00 85.81 81 PRO A O 1
ATOM 602 N N . ASP A 1 82 ? 13.892 -4.530 -3.802 1.00 85.75 82 ASP A N 1
ATOM 603 C CA . ASP A 1 82 ? 13.807 -3.206 -3.185 1.00 85.75 82 ASP A CA 1
ATOM 604 C C . ASP A 1 82 ? 12.406 -2.587 -3.290 1.00 85.75 82 ASP A C 1
ATOM 606 O O . ASP A 1 82 ? 12.027 -1.819 -2.417 1.00 85.75 82 ASP A O 1
ATOM 610 N N . LEU A 1 83 ? 11.594 -2.967 -4.287 1.00 89.25 83 LEU A N 1
ATOM 611 C CA . LEU A 1 83 ? 10.183 -2.556 -4.352 1.00 89.25 83 LEU A CA 1
ATOM 612 C C . LEU A 1 83 ? 9.253 -3.412 -3.478 1.00 89.25 83 LEU A C 1
ATOM 614 O O . LEU A 1 83 ? 8.074 -3.096 -3.345 1.00 89.25 83 LEU A O 1
ATOM 618 N N . GLN A 1 84 ? 9.763 -4.492 -2.885 1.00 85.69 84 GLN A N 1
ATOM 619 C CA . GLN A 1 84 ? 9.011 -5.386 -1.998 1.00 85.69 84 GLN A CA 1
ATOM 620 C C . GLN A 1 84 ? 9.275 -5.073 -0.516 1.00 85.69 84 GLN A C 1
ATOM 622 O O . GLN A 1 84 ? 8.835 -5.816 0.359 1.00 85.69 84 GLN A O 1
ATOM 627 N N . GLY A 1 85 ? 10.011 -3.992 -0.227 1.00 87.38 85 GLY A N 1
ATOM 628 C CA . GLY A 1 85 ? 10.453 -3.653 1.125 1.00 87.38 85 GLY A CA 1
ATOM 629 C C . GLY A 1 85 ? 11.514 -4.605 1.675 1.00 87.38 85 GLY A C 1
ATOM 630 O O . GLY A 1 85 ? 11.658 -4.723 2.890 1.00 87.38 85 GLY A O 1
ATOM 631 N N . ILE A 1 86 ? 12.227 -5.318 0.796 1.00 87.19 86 ILE A N 1
ATOM 632 C CA . ILE A 1 86 ? 13.280 -6.261 1.170 1.00 87.19 86 ILE A CA 1
ATOM 633 C C . ILE A 1 86 ? 14.640 -5.621 0.884 1.00 87.19 86 ILE A C 1
ATOM 635 O O . ILE A 1 86 ? 15.040 -5.470 -0.272 1.00 87.19 86 ILE A O 1
ATOM 639 N N . GLU A 1 87 ? 15.376 -5.313 1.947 1.00 85.25 87 GLU A N 1
ATOM 640 C CA . GLU A 1 87 ? 16.765 -4.850 1.898 1.00 85.25 87 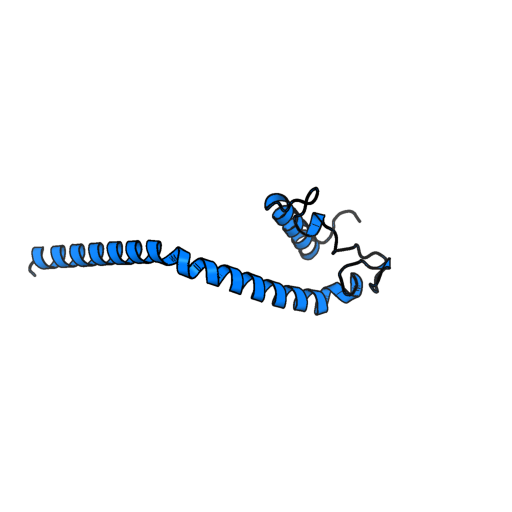GLU A CA 1
ATOM 641 C C . GLU A 1 87 ? 17.671 -5.957 2.445 1.00 85.25 87 GLU A C 1
ATOM 643 O O . GLU A 1 87 ? 17.424 -6.506 3.517 1.00 85.25 87 GLU A O 1
ATOM 648 N N . ASP A 1 88 ? 18.688 -6.355 1.675 1.00 85.12 88 ASP A N 1
ATOM 649 C CA . ASP A 1 88 ? 19.632 -7.429 2.035 1.00 85.12 88 ASP A CA 1
ATOM 650 C C . ASP A 1 88 ? 18.971 -8.761 2.459 1.00 85.12 88 ASP A C 1
ATOM 652 O O . ASP A 1 88 ? 19.502 -9.530 3.262 1.00 85.12 88 ASP A O 1
ATOM 656 N N . GLY A 1 89 ? 17.799 -9.063 1.891 1.00 85.69 89 GLY A N 1
ATOM 657 C CA . GLY A 1 89 ? 17.040 -10.284 2.177 1.00 85.69 89 GLY A CA 1
ATOM 658 C C . GLY A 1 89 ? 16.171 -10.215 3.436 1.00 85.69 89 GLY A C 1
ATOM 659 O O . GLY A 1 89 ? 15.556 -11.218 3.796 1.00 85.69 89 GLY A O 1
ATOM 660 N N . VAL A 1 90 ? 16.089 -9.052 4.087 1.00 86.56 90 VAL A N 1
ATOM 661 C CA . VAL A 1 90 ? 15.255 -8.816 5.268 1.00 86.56 90 VAL A CA 1
ATOM 662 C C . VAL A 1 90 ? 14.160 -7.811 4.926 1.00 86.56 90 VAL A C 1
ATOM 664 O O . VAL A 1 90 ? 14.427 -6.753 4.362 1.00 86.56 90 VAL A O 1
ATOM 667 N N . PHE A 1 91 ? 12.916 -8.138 5.276 1.00 89.44 91 PHE A N 1
ATOM 668 C CA . PHE A 1 91 ? 11.816 -7.184 5.179 1.00 89.44 91 PHE A CA 1
ATOM 669 C C . PHE A 1 91 ? 11.982 -6.082 6.229 1.00 89.44 91 PHE A C 1
ATOM 671 O O . PHE A 1 91 ? 12.147 -6.376 7.418 1.00 89.44 91 PHE A O 1
ATOM 678 N N . THR A 1 92 ? 11.896 -4.822 5.808 1.00 92.31 92 THR A N 1
ATOM 679 C CA . THR A 1 92 ? 11.846 -3.679 6.720 1.00 92.31 92 THR A CA 1
ATOM 680 C C . THR A 1 92 ? 10.686 -2.762 6.344 1.00 92.31 92 THR A C 1
ATOM 682 O O . THR A 1 92 ? 10.448 -2.476 5.170 1.00 92.31 92 THR A O 1
ATOM 685 N N . GLN A 1 93 ? 9.958 -2.269 7.352 1.00 90.50 93 GLN A N 1
ATOM 686 C CA . GLN A 1 93 ? 8.837 -1.357 7.112 1.00 90.50 93 GLN A CA 1
ATOM 687 C C . GLN A 1 93 ? 9.305 -0.064 6.428 1.00 90.50 93 GLN A C 1
ATOM 689 O O . GLN A 1 93 ? 8.655 0.420 5.514 1.00 90.50 93 GLN A O 1
ATOM 694 N N . ALA A 1 94 ? 10.476 0.450 6.813 1.00 91.75 94 ALA A N 1
ATOM 695 C CA . ALA A 1 94 ? 11.041 1.656 6.215 1.00 91.75 94 ALA A CA 1
ATOM 696 C C . ALA A 1 94 ? 11.340 1.490 4.714 1.00 91.75 94 ALA A C 1
ATOM 698 O O . ALA A 1 94 ? 11.076 2.406 3.937 1.00 91.75 94 ALA A O 1
ATOM 699 N N . ALA A 1 95 ? 11.853 0.327 4.294 1.00 91.44 95 ALA A N 1
ATOM 700 C CA . ALA A 1 95 ? 12.079 0.039 2.881 1.00 91.44 95 ALA A CA 1
ATOM 701 C C . ALA A 1 95 ? 10.761 -0.099 2.113 1.00 91.44 95 ALA A C 1
ATOM 703 O O . ALA A 1 95 ? 10.653 0.380 0.986 1.00 91.44 95 ALA A O 1
ATOM 704 N N . TYR A 1 96 ? 9.752 -0.729 2.723 1.00 90.81 96 TYR A N 1
ATOM 705 C CA . TYR A 1 96 ? 8.418 -0.827 2.135 1.00 90.81 96 TYR A CA 1
ATOM 706 C C . TYR A 1 96 ? 7.795 0.556 1.920 1.00 90.81 96 TYR A C 1
ATOM 708 O O . TYR A 1 96 ? 7.317 0.845 0.825 1.00 90.81 96 TYR A O 1
ATOM 716 N N . ASP A 1 97 ? 7.850 1.424 2.931 1.00 93.38 97 ASP A N 1
ATOM 717 C CA . ASP A 1 97 ? 7.293 2.776 2.858 1.00 93.38 97 ASP A CA 1
ATOM 718 C C . ASP A 1 97 ? 8.008 3.595 1.769 1.00 93.38 97 ASP A C 1
ATOM 720 O O . ASP A 1 97 ? 7.361 4.199 0.916 1.00 93.38 97 ASP A O 1
ATOM 724 N N . ALA A 1 98 ? 9.343 3.523 1.705 1.00 91.50 98 ALA A N 1
ATOM 725 C CA . ALA A 1 98 ? 10.122 4.187 0.659 1.00 91.50 98 ALA A CA 1
ATOM 726 C C . ALA A 1 98 ? 9.795 3.665 -0.755 1.00 91.50 98 ALA A C 1
ATOM 728 O O . ALA A 1 98 ? 9.710 4.444 -1.708 1.00 91.50 98 ALA A O 1
ATOM 729 N N . ALA A 1 99 ? 9.598 2.352 -0.908 1.00 91.31 99 ALA A N 1
ATOM 730 C CA . ALA A 1 99 ? 9.176 1.746 -2.168 1.00 91.31 99 ALA A CA 1
ATOM 731 C C . ALA A 1 99 ? 7.766 2.191 -2.576 1.00 91.31 99 ALA A C 1
ATOM 733 O O . ALA A 1 99 ? 7.522 2.498 -3.748 1.00 91.31 99 ALA A O 1
ATOM 734 N N . PHE A 1 100 ? 6.844 2.245 -1.615 1.00 91.06 100 PHE A N 1
ATOM 735 C CA . PHE A 1 100 ? 5.475 2.689 -1.832 1.00 91.06 100 PHE A CA 1
ATOM 736 C C . PHE A 1 100 ? 5.422 4.154 -2.275 1.00 91.06 100 PHE A C 1
ATOM 738 O O . PHE A 1 100 ? 4.751 4.470 -3.265 1.00 91.06 100 PHE A O 1
ATOM 745 N N . ASP A 1 101 ? 6.172 5.024 -1.599 1.00 92.38 101 ASP A N 1
ATOM 746 C CA . ASP A 1 101 ? 6.291 6.440 -1.944 1.00 92.38 101 ASP A CA 1
ATOM 747 C C . ASP A 1 101 ? 6.861 6.602 -3.353 1.00 92.38 101 ASP A C 1
ATOM 749 O O . ASP A 1 101 ? 6.276 7.291 -4.186 1.00 92.38 101 ASP A O 1
ATOM 753 N N . LEU A 1 102 ? 7.932 5.871 -3.681 1.00 89.50 102 LEU A N 1
ATOM 754 C CA . LEU A 1 102 ? 8.531 5.897 -5.015 1.00 89.50 102 LEU A CA 1
ATOM 755 C C . LEU A 1 102 ? 7.522 5.537 -6.118 1.00 89.50 102 LEU A C 1
ATOM 757 O O . LEU A 1 102 ? 7.457 6.218 -7.148 1.00 89.50 102 LEU A O 1
ATOM 761 N N . VAL A 1 103 ? 6.746 4.465 -5.935 1.00 89.19 103 VAL A N 1
ATOM 762 C CA . VAL A 1 103 ? 5.738 4.031 -6.916 1.00 89.19 103 VAL A CA 1
ATOM 763 C C . VAL A 1 103 ? 4.614 5.060 -7.022 1.00 89.19 103 VAL A C 1
ATOM 765 O O . VAL A 1 103 ? 4.230 5.443 -8.131 1.00 89.19 103 VAL A O 1
ATOM 768 N N . THR A 1 104 ? 4.111 5.541 -5.888 1.00 90.69 104 THR A N 1
ATOM 769 C CA . THR A 1 104 ? 2.971 6.463 -5.834 1.00 90.69 104 THR A CA 1
ATOM 770 C C . THR A 1 104 ? 3.325 7.830 -6.408 1.00 90.69 104 THR A C 1
ATOM 772 O O . THR A 1 104 ? 2.571 8.361 -7.229 1.00 90.69 104 THR A O 1
ATOM 775 N N . ASP A 1 105 ? 4.498 8.365 -6.077 1.00 92.12 105 ASP A N 1
ATOM 776 C CA . ASP A 1 105 ? 5.012 9.609 -6.649 1.00 92.12 105 ASP A CA 1
ATOM 777 C C . ASP A 1 105 ? 5.242 9.466 -8.150 1.00 92.12 105 ASP A C 1
ATOM 779 O O . ASP A 1 105 ? 4.871 10.350 -8.921 1.00 92.12 105 ASP A O 1
ATOM 783 N N . THR A 1 106 ? 5.772 8.325 -8.601 1.00 88.81 106 THR A N 1
ATOM 784 C CA . THR A 1 106 ? 5.976 8.074 -10.034 1.00 88.81 106 THR A CA 1
ATOM 785 C C . THR A 1 106 ? 4.656 8.068 -10.806 1.00 88.81 106 THR A C 1
ATOM 787 O O . THR A 1 106 ? 4.596 8.601 -11.914 1.00 88.81 106 THR A O 1
ATOM 790 N N . ILE A 1 107 ? 3.590 7.486 -10.250 1.00 88.69 107 ILE A N 1
ATOM 791 C CA . ILE A 1 107 ? 2.270 7.453 -10.902 1.00 88.69 107 ILE A CA 1
ATOM 792 C C . ILE A 1 107 ? 1.587 8.827 -10.836 1.00 88.69 107 ILE A C 1
ATOM 794 O O . ILE A 1 107 ? 0.916 9.222 -11.788 1.00 88.69 107 ILE A O 1
ATOM 798 N N . THR A 1 108 ? 1.768 9.561 -9.738 1.00 92.38 108 THR A N 1
ATOM 799 C CA . THR A 1 108 ? 1.080 10.839 -9.493 1.00 92.38 108 THR A CA 1
ATOM 800 C C . THR A 1 108 ? 1.746 12.005 -10.219 1.00 92.38 108 THR A C 1
ATOM 802 O O . THR A 1 108 ? 1.077 12.817 -10.856 1.00 92.38 108 THR A O 1
ATOM 805 N N . CYS A 1 109 ? 3.070 12.084 -10.138 1.00 91.00 109 CYS A N 1
ATOM 806 C CA . CYS A 1 109 ? 3.870 13.210 -10.614 1.00 91.00 109 CYS A CA 1
ATOM 807 C C . CYS A 1 109 ? 4.654 12.882 -11.894 1.00 91.00 109 CYS A C 1
ATOM 809 O O . CYS A 1 109 ? 5.237 13.777 -12.507 1.00 91.00 109 CYS A O 1
ATOM 811 N N . GLY A 1 110 ? 4.674 11.614 -12.313 1.00 84.62 110 GLY A N 1
ATOM 812 C CA . GLY A 1 110 ? 5.613 11.137 -13.320 1.00 84.62 110 GLY A CA 1
ATOM 813 C C . GLY A 1 110 ? 7.022 10.982 -12.744 1.00 84.62 110 GLY A C 1
ATOM 814 O O . GLY A 1 110 ? 7.346 11.438 -11.648 1.00 84.62 110 GLY A O 1
ATOM 815 N N . ARG A 1 111 ? 7.906 10.340 -13.508 1.00 77.31 111 ARG A N 1
ATOM 816 C CA . ARG A 1 111 ? 9.314 10.205 -13.131 1.00 77.31 111 ARG A CA 1
ATOM 817 C C . ARG A 1 111 ? 10.104 11.409 -13.636 1.00 77.31 111 ARG A C 1
ATOM 819 O O . ARG A 1 111 ? 10.320 11.546 -14.839 1.00 77.31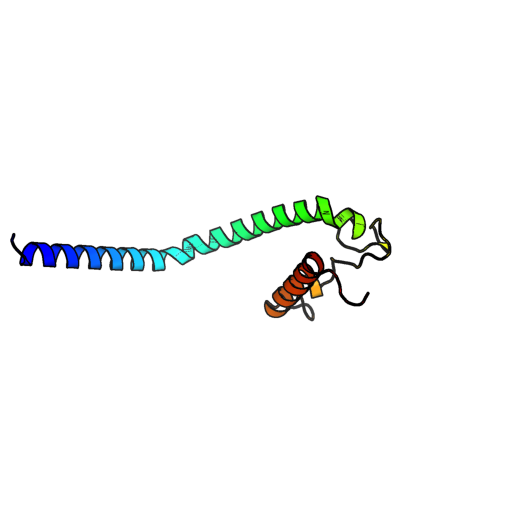 111 ARG A O 1
ATOM 826 N N . VAL A 1 112 ? 10.545 12.275 -12.729 1.00 62.53 112 VAL A N 1
ATOM 827 C CA . VAL A 1 112 ? 11.410 13.412 -13.073 1.00 62.53 112 VAL A CA 1
ATOM 828 C C . VAL A 1 112 ? 12.826 12.929 -13.406 1.00 62.53 112 VAL A C 1
ATOM 830 O O . VAL A 1 112 ? 13.449 12.222 -12.620 1.00 62.53 112 VAL A O 1
ATOM 833 N N . GLY A 1 113 ? 13.346 13.315 -14.576 1.00 60.56 113 GLY A N 1
ATOM 834 C CA . GLY A 1 113 ? 14.747 13.075 -14.946 1.00 60.56 113 GLY A CA 1
ATOM 835 C C . GLY A 1 113 ? 15.062 11.760 -15.671 1.00 60.56 113 GLY A C 1
ATOM 836 O O . GLY A 1 113 ? 16.215 11.333 -15.634 1.00 60.56 113 GLY A O 1
ATOM 837 N N . THR A 1 114 ? 14.090 11.136 -16.346 1.00 52.72 114 THR A N 1
ATOM 838 C CA . THR A 1 114 ? 14.369 10.171 -17.434 1.00 52.72 114 THR A CA 1
ATOM 839 C C . THR A 1 114 ? 14.090 10.747 -18.801 1.00 52.72 114 THR A C 1
ATOM 841 O O . THR A 1 114 ? 13.118 11.528 -18.886 1.00 52.72 114 THR A O 1
#

Radius of gyration: 25.09 Å; chains: 1; bounding box: 57×30×68 Å